Protein AF-A0A4Q4DC31-F1 (afdb_monomer_lite)

Secondary structure (DSSP, 8-state):
-----EEEEEEEEEEES-HHHHHHHHHHHHHH-HHHHHHTT--TT----HHHHHHHHHHHHTTTSHHHHTGGGTEEEEEEEEEEEETTTTEEEEEEEEE----

Structure (mmCIF, N/CA/C/O backbone):
data_AF-A0A4Q4DC31-F1
#
_entry.id   AF-A0A4Q4DC31-F1
#
loop_
_atom_site.group_PDB
_atom_site.id
_atom_site.type_symbol
_atom_site.label_atom_id
_atom_site.label_alt_id
_atom_site.label_comp_id
_atom_site.label_asym_id
_atom_site.label_entity_id
_atom_site.label_seq_id
_atom_site.pdbx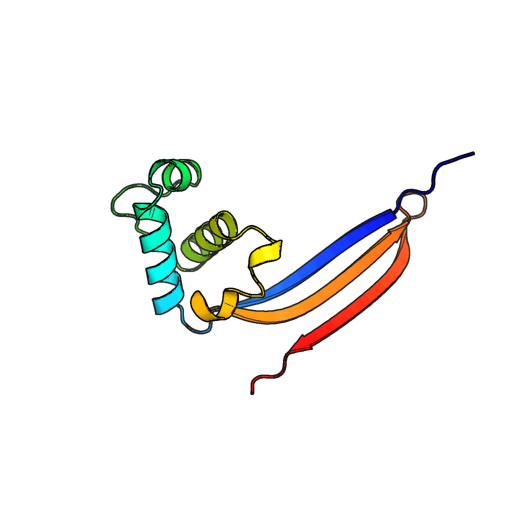_PDB_ins_code
_atom_site.Cartn_x
_atom_site.Cartn_y
_atom_site.Cartn_z
_atom_site.occupancy
_atom_site.B_iso_or_equiv
_atom_site.auth_seq_id
_atom_site.auth_comp_id
_atom_site.auth_asym_id
_atom_site.auth_atom_id
_atom_site.pdbx_PDB_model_num
ATOM 1 N N . MET A 1 1 ? -9.870 24.838 28.639 1.00 54.12 1 MET A N 1
ATOM 2 C CA . MET A 1 1 ? -10.465 23.576 28.152 1.00 54.12 1 MET A CA 1
ATOM 3 C C . MET A 1 1 ? -9.363 22.804 27.457 1.00 54.12 1 MET A C 1
ATOM 5 O O . MET A 1 1 ? -8.788 23.351 26.525 1.00 54.12 1 MET A O 1
ATOM 9 N N . ALA A 1 2 ? -9.006 21.616 27.949 1.00 64.38 2 ALA A N 1
ATOM 10 C CA . ALA A 1 2 ? -8.116 20.725 27.207 1.00 64.38 2 ALA A CA 1
ATOM 11 C C . ALA A 1 2 ? -8.852 20.262 25.940 1.00 64.38 2 ALA A C 1
ATOM 13 O O . ALA A 1 2 ? -10.045 19.957 25.999 1.00 64.38 2 ALA A O 1
ATOM 14 N N . ARG A 1 3 ? -8.180 20.311 24.791 1.00 73.94 3 ARG A N 1
ATOM 15 C CA . ARG A 1 3 ? -8.735 19.855 23.517 1.00 73.94 3 ARG A CA 1
ATOM 16 C C . ARG A 1 3 ? -8.476 18.355 23.436 1.00 73.94 3 ARG A C 1
ATOM 18 O O . ARG A 1 3 ? -7.318 17.973 23.374 1.00 73.94 3 ARG A O 1
ATOM 25 N N . LEU A 1 4 ? -9.539 17.554 23.451 1.00 81.81 4 LEU A N 1
ATOM 26 C CA . LEU A 1 4 ? -9.451 16.110 23.247 1.00 81.81 4 LEU A CA 1
ATOM 27 C C . LEU A 1 4 ? -8.797 15.842 21.882 1.00 81.81 4 LEU A C 1
ATOM 29 O O . LEU A 1 4 ? -9.275 16.360 20.866 1.00 81.81 4 LEU A O 1
ATOM 33 N N . ALA A 1 5 ? -7.713 15.069 21.866 1.00 91.00 5 ALA A N 1
ATOM 34 C CA . ALA A 1 5 ? -7.079 14.577 20.647 1.00 91.00 5 ALA A CA 1
ATOM 35 C C . ALA A 1 5 ? -7.475 13.113 20.411 1.00 91.00 5 ALA A C 1
ATOM 37 O O . ALA A 1 5 ? -7.508 12.310 21.343 1.00 91.00 5 ALA A O 1
ATOM 38 N N . VAL A 1 6 ? -7.807 12.781 19.163 1.00 92.88 6 VAL A N 1
ATOM 39 C CA . VAL A 1 6 ? -8.142 11.419 18.737 1.00 92.88 6 VAL A CA 1
ATOM 40 C C . VAL A 1 6 ? -7.233 11.058 17.574 1.00 92.88 6 VAL A C 1
ATOM 42 O O . VAL A 1 6 ? -7.163 11.800 16.593 1.00 92.88 6 VAL A O 1
ATOM 45 N N . THR A 1 7 ? -6.560 9.919 17.688 1.00 94.19 7 THR A N 1
ATOM 46 C CA . THR A 1 7 ? -5.795 9.307 16.604 1.00 94.19 7 THR A CA 1
ATOM 47 C C . THR A 1 7 ? -6.665 8.247 15.951 1.00 94.19 7 THR A C 1
ATOM 49 O O . THR A 1 7 ? -7.232 7.412 16.650 1.00 94.19 7 THR A O 1
ATOM 52 N N . VAL A 1 8 ? -6.765 8.275 14.624 1.00 93.31 8 VAL A N 1
ATOM 53 C CA . VAL A 1 8 ? -7.441 7.237 13.840 1.00 93.31 8 VAL A CA 1
ATOM 54 C C . VAL A 1 8 ? -6.388 6.510 13.018 1.00 93.31 8 VAL A C 1
ATOM 56 O O . VAL A 1 8 ? -5.627 7.146 12.291 1.00 93.31 8 VAL A O 1
ATOM 59 N N . THR A 1 9 ? -6.347 5.190 13.150 1.00 92.00 9 THR A N 1
ATOM 60 C CA . THR A 1 9 ? -5.435 4.304 12.432 1.00 92.00 9 THR A CA 1
ATOM 61 C C . THR A 1 9 ? -6.250 3.362 11.564 1.00 92.00 9 THR A C 1
ATOM 63 O O . THR A 1 9 ? -7.163 2.700 12.054 1.00 92.00 9 THR A O 1
ATOM 66 N N . GLU A 1 10 ? -5.883 3.266 10.291 1.00 91.12 10 GLU A N 1
ATOM 67 C CA . GLU A 1 10 ? -6.423 2.277 9.361 1.00 91.12 10 GLU A CA 1
ATOM 68 C C . GLU A 1 10 ? -5.346 1.246 9.027 1.00 91.12 10 GLU A C 1
ATOM 70 O O . GLU A 1 10 ? -4.217 1.594 8.682 1.00 91.12 10 GLU A O 1
ATOM 75 N N . THR A 1 11 ? -5.695 -0.032 9.133 1.00 91.19 11 THR A N 1
ATOM 76 C CA . THR A 1 11 ? -4.844 -1.162 8.760 1.00 91.19 11 THR A CA 1
ATOM 77 C C . THR A 1 11 ? -5.508 -1.922 7.626 1.00 91.19 11 THR A C 1
ATOM 79 O O . THR A 1 11 ? -6.668 -2.311 7.732 1.00 91.19 11 THR A O 1
ATOM 82 N N . ARG A 1 12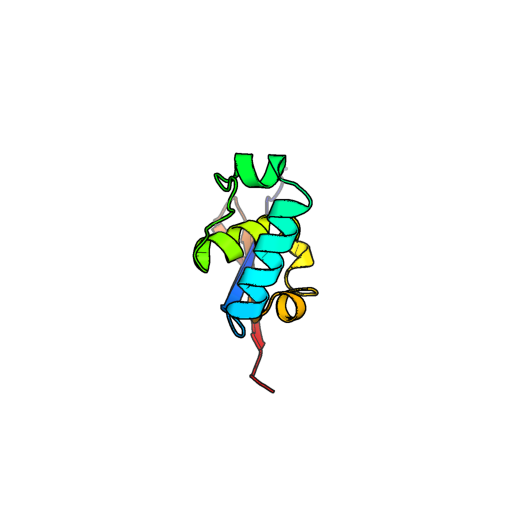 ? -4.766 -2.157 6.542 1.00 87.75 12 ARG A N 1
ATOM 83 C CA . ARG A 1 12 ? -5.222 -2.938 5.387 1.00 87.75 12 ARG A CA 1
ATOM 84 C C . ARG A 1 12 ? -4.363 -4.189 5.260 1.00 87.75 12 ARG A C 1
ATOM 86 O O . ARG A 1 12 ? -3.135 -4.095 5.279 1.00 87.75 12 ARG A O 1
ATOM 93 N N . HIS A 1 13 ? -4.990 -5.350 5.107 1.00 90.88 13 HIS A N 1
ATOM 94 C CA . HIS A 1 13 ? -4.295 -6.582 4.746 1.00 90.88 13 HIS A CA 1
ATOM 95 C C . HIS A 1 13 ? -4.524 -6.877 3.273 1.00 90.88 13 HIS A C 1
ATOM 97 O O . HIS A 1 13 ? -5.664 -6.928 2.806 1.00 90.88 13 HIS A O 1
ATOM 103 N N . LEU A 1 14 ? -3.428 -7.096 2.551 1.00 90.75 14 LEU A N 1
ATOM 104 C CA . LEU A 1 14 ? -3.448 -7.389 1.127 1.00 90.75 14 LEU A CA 1
ATOM 105 C C . LEU A 1 14 ? -2.747 -8.708 0.837 1.00 90.75 14 LEU A C 1
ATOM 107 O O . LEU A 1 14 ? -1.764 -9.067 1.486 1.00 90.75 14 LEU A O 1
ATOM 111 N N . VAL A 1 15 ? -3.244 -9.396 -0.183 1.00 92.38 15 VAL A N 1
ATOM 112 C CA . VAL A 1 15 ? -2.615 -10.574 -0.773 1.00 92.38 15 VAL A CA 1
ATOM 113 C C . VAL A 1 15 ? -2.226 -10.242 -2.206 1.00 92.38 15 VAL A C 1
ATOM 115 O O . VAL A 1 15 ? -2.989 -9.609 -2.932 1.00 92.38 15 VAL A O 1
ATOM 118 N N . ILE A 1 16 ? -1.032 -10.670 -2.609 1.00 93.44 16 ILE A N 1
ATOM 119 C CA . ILE A 1 16 ? -0.618 -10.649 -4.012 1.00 93.44 16 ILE A CA 1
ATOM 120 C C . ILE A 1 16 ? -1.250 -11.873 -4.674 1.00 93.44 16 ILE A C 1
ATOM 122 O O . ILE A 1 16 ? -0.835 -13.001 -4.410 1.00 93.44 16 ILE A O 1
ATOM 126 N N . GLU A 1 17 ? -2.272 -11.652 -5.491 1.00 93.69 17 GLU A N 1
ATOM 127 C CA . GLU A 1 17 ? -2.980 -12.720 -6.206 1.00 93.69 17 GLU A CA 1
ATOM 128 C C . GLU A 1 17 ? -2.352 -13.016 -7.562 1.00 93.69 17 GLU A C 1
ATOM 130 O O . GLU A 1 17 ? -2.255 -14.175 -7.961 1.00 93.69 17 GLU A O 1
ATOM 135 N N . ASP A 1 18 ? -1.873 -11.972 -8.241 1.00 95.12 18 ASP A N 1
ATOM 136 C CA . ASP A 1 18 ? -1.153 -12.081 -9.505 1.00 95.12 18 ASP A CA 1
ATOM 137 C C . ASP A 1 18 ? 0.198 -11.352 -9.406 1.00 95.12 18 ASP A C 1
ATOM 139 O O . ASP A 1 18 ? 0.302 -10.153 -9.695 1.00 95.12 18 ASP A O 1
ATOM 143 N N . PRO A 1 19 ? 1.266 -12.072 -9.008 1.00 94.06 19 PRO A N 1
ATOM 144 C CA . PRO A 1 19 ? 2.616 -11.520 -8.954 1.00 94.06 19 PRO A CA 1
ATOM 145 C C . PRO A 1 19 ? 3.108 -11.003 -10.310 1.00 94.06 19 PRO A C 1
ATOM 147 O O . PRO A 1 19 ? 3.865 -10.035 -10.360 1.00 94.06 19 PRO A O 1
ATOM 150 N N . GLY A 1 20 ? 2.684 -11.620 -11.418 1.00 95.88 20 GLY A N 1
ATOM 151 C CA . GLY A 1 20 ? 3.086 -11.219 -12.764 1.00 95.88 20 GLY A CA 1
ATOM 152 C C . GLY A 1 20 ? 2.506 -9.860 -13.143 1.00 95.88 20 GLY A C 1
ATOM 153 O O . GLY A 1 20 ? 3.236 -8.990 -13.628 1.00 95.88 20 GLY A O 1
ATOM 154 N N . LEU A 1 21 ? 1.217 -9.652 -12.863 1.00 95.44 21 LEU A N 1
ATOM 155 C CA . LEU A 1 21 ? 0.557 -8.362 -13.042 1.00 95.44 21 LEU A CA 1
ATOM 156 C C . LEU A 1 21 ? 1.167 -7.295 -12.129 1.00 95.44 21 LEU A C 1
ATOM 158 O O . LEU A 1 21 ? 1.473 -6.203 -12.610 1.00 95.44 21 LEU A O 1
ATOM 162 N N . LEU A 1 22 ? 1.428 -7.623 -10.860 1.00 95.88 22 LEU A N 1
ATOM 163 C CA . LEU A 1 22 ? 2.110 -6.717 -9.935 1.00 95.88 22 LEU A CA 1
ATOM 164 C C . LEU A 1 22 ? 3.468 -6.272 -10.495 1.00 95.88 22 LEU A C 1
ATOM 166 O O . LEU A 1 22 ? 3.774 -5.078 -10.496 1.00 95.88 22 LEU A O 1
ATOM 170 N N . MET A 1 23 ? 4.266 -7.210 -11.024 1.00 95.62 23 MET A N 1
ATOM 171 C CA . MET A 1 23 ? 5.608 -6.896 -11.533 1.00 95.62 23 MET A CA 1
ATOM 172 C C . MET A 1 23 ? 5.499 -6.028 -12.780 1.00 95.62 23 MET A C 1
ATOM 174 O O . MET A 1 23 ? 6.241 -5.060 -12.940 1.00 95.62 23 MET A O 1
ATOM 178 N N . HIS A 1 24 ? 4.548 -6.352 -13.655 1.00 94.75 24 HIS A N 1
ATOM 179 C CA . HIS A 1 24 ? 4.288 -5.579 -14.857 1.00 94.75 24 HIS A CA 1
ATOM 180 C C . HIS A 1 24 ? 3.900 -4.133 -14.526 1.00 94.75 24 HIS A C 1
ATOM 182 O O . HIS A 1 24 ? 4.432 -3.206 -15.137 1.00 94.75 24 HIS A O 1
ATOM 188 N N . ARG A 1 25 ? 3.023 -3.923 -13.535 1.00 93.56 25 ARG A N 1
ATOM 189 C CA . ARG A 1 25 ? 2.615 -2.581 -13.098 1.00 93.56 25 ARG A CA 1
ATOM 190 C C . ARG A 1 25 ? 3.754 -1.803 -12.467 1.00 93.56 25 ARG A C 1
ATOM 192 O O . ARG A 1 25 ? 3.978 -0.664 -12.862 1.00 93.56 25 ARG A O 1
ATOM 199 N N . ALA A 1 26 ? 4.508 -2.415 -11.562 1.00 94.38 26 ALA A N 1
ATOM 200 C CA . ALA A 1 26 ? 5.658 -1.764 -10.949 1.00 94.38 26 ALA A CA 1
ATOM 201 C C . ALA A 1 26 ? 6.705 -1.354 -11.997 1.00 94.38 26 ALA A C 1
ATOM 203 O O . ALA A 1 26 ? 7.228 -0.243 -11.963 1.00 94.38 26 ALA A O 1
ATOM 204 N N . TRP A 1 27 ? 6.948 -2.201 -12.999 1.00 94.75 27 TRP A N 1
ATOM 205 C CA . TRP A 1 27 ? 7.829 -1.862 -14.113 1.00 94.75 27 TRP A CA 1
ATOM 206 C C . TRP A 1 27 ? 7.296 -0.706 -14.971 1.00 94.75 27 TRP A C 1
ATOM 208 O O . TRP A 1 27 ? 8.069 0.155 -15.391 1.00 94.75 27 TRP A O 1
ATOM 218 N N . GLN A 1 28 ? 5.984 -0.659 -15.231 1.00 93.81 28 GLN A N 1
ATOM 219 C CA . GLN A 1 28 ? 5.362 0.465 -15.939 1.00 93.81 28 GLN A CA 1
ATOM 220 C C . GLN A 1 28 ? 5.518 1.774 -15.160 1.00 93.81 28 GLN A C 1
ATOM 222 O O . GLN A 1 28 ? 5.948 2.763 -15.745 1.00 93.81 28 GLN A O 1
ATOM 227 N N . ILE A 1 29 ? 5.243 1.758 -13.853 1.00 92.62 29 ILE A N 1
ATOM 228 C CA . ILE A 1 29 ? 5.415 2.910 -12.956 1.00 92.62 29 ILE A CA 1
ATOM 229 C C . ILE A 1 29 ? 6.866 3.395 -12.996 1.00 92.62 29 ILE A C 1
ATOM 231 O O . ILE A 1 29 ? 7.108 4.563 -13.290 1.00 92.62 29 ILE A O 1
ATOM 235 N N . ALA A 1 30 ? 7.833 2.487 -12.817 1.00 93.94 30 ALA A N 1
ATOM 236 C CA . ALA A 1 30 ? 9.254 2.833 -12.809 1.00 93.94 30 ALA A CA 1
ATOM 237 C C . ALA A 1 30 ? 9.732 3.494 -14.111 1.00 93.94 30 ALA A C 1
ATOM 239 O O . ALA A 1 30 ? 10.645 4.313 -14.105 1.00 93.94 30 ALA A O 1
ATOM 240 N N . ARG A 1 31 ? 9.122 3.133 -15.244 1.00 93.69 31 ARG A N 1
ATOM 241 C CA . ARG A 1 31 ? 9.434 3.720 -16.552 1.00 93.69 31 ARG A CA 1
ATOM 242 C C . ARG A 1 31 ? 8.715 5.030 -16.825 1.00 93.69 31 ARG A C 1
ATOM 244 O O . ARG A 1 31 ? 9.221 5.832 -17.606 1.00 93.69 31 ARG A O 1
ATOM 251 N N . CYS A 1 32 ? 7.520 5.200 -16.274 1.00 93.56 32 CYS A N 1
ATOM 252 C CA . CYS A 1 32 ? 6.760 6.435 -16.398 1.00 93.56 32 CYS A CA 1
ATOM 253 C C . CYS A 1 32 ? 7.375 7.549 -15.548 1.00 93.56 32 CYS A C 1
ATOM 255 O O . CYS A 1 32 ? 7.397 8.688 -16.008 1.00 93.56 32 CYS A O 1
ATOM 257 N N . ASP A 1 33 ? 7.922 7.208 -14.379 1.00 91.81 33 ASP A N 1
ATOM 258 C CA . ASP A 1 33 ? 8.659 8.131 -13.515 1.00 91.81 33 ASP A CA 1
ATOM 259 C C . ASP A 1 33 ? 9.983 7.513 -13.011 1.00 91.81 33 ASP A C 1
ATOM 261 O O . ASP A 1 33 ? 10.064 6.965 -11.905 1.00 91.81 33 ASP A O 1
ATOM 265 N N . PRO A 1 34 ? 11.047 7.570 -13.835 1.00 91.81 34 PRO A N 1
ATOM 266 C CA . PRO A 1 34 ? 12.367 7.060 -13.474 1.00 91.81 34 PRO A CA 1
ATOM 267 C C . PRO A 1 34 ? 13.004 7.752 -12.269 1.00 91.81 34 PRO A C 1
ATOM 269 O O . PRO A 1 34 ? 13.801 7.123 -11.574 1.00 91.81 34 PRO A O 1
ATOM 272 N N . GLU A 1 35 ? 12.701 9.033 -12.044 1.00 91.56 35 GLU A N 1
ATOM 273 C CA . GLU A 1 35 ? 13.286 9.813 -10.951 1.00 91.56 35 GLU A CA 1
ATOM 274 C C . GLU A 1 35 ? 12.690 9.365 -9.617 1.00 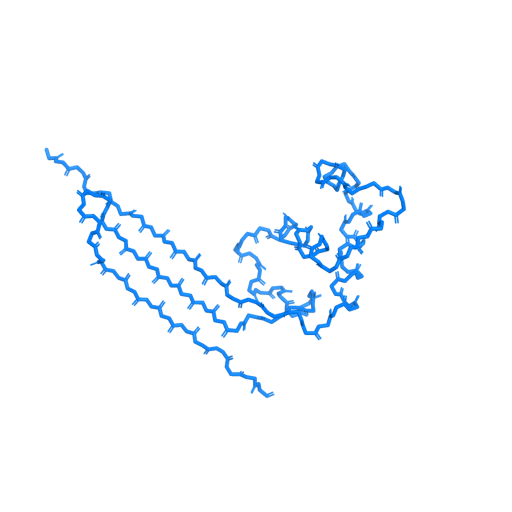91.56 35 GLU A C 1
ATOM 276 O O . GLU A 1 35 ? 13.443 8.968 -8.727 1.00 91.56 35 GLU A O 1
ATOM 281 N N . ALA A 1 36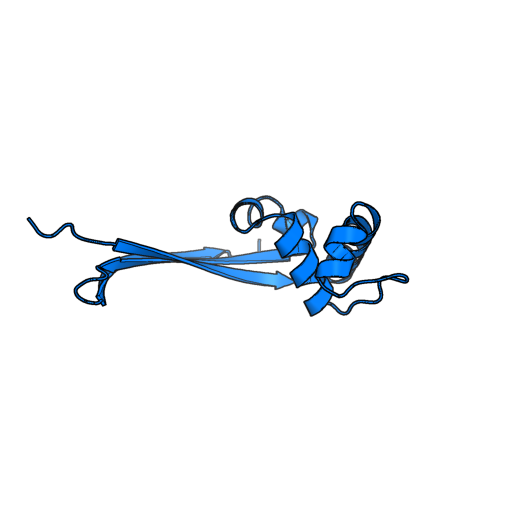 ? 11.359 9.289 -9.515 1.00 88.69 36 ALA A N 1
ATOM 282 C CA . ALA A 1 36 ? 10.689 8.766 -8.324 1.00 88.69 36 ALA A CA 1
ATOM 283 C C . ALA A 1 36 ? 11.068 7.300 -8.043 1.00 88.69 36 ALA A C 1
ATOM 285 O O . ALA A 1 36 ? 11.283 6.899 -6.896 1.00 88.69 36 ALA A O 1
ATOM 286 N N . ALA A 1 37 ? 11.215 6.482 -9.090 1.00 91.12 37 ALA A N 1
ATOM 287 C CA . ALA A 1 37 ? 11.696 5.112 -8.944 1.00 91.12 37 ALA A CA 1
ATOM 288 C C . ALA A 1 37 ? 13.133 5.060 -8.397 1.00 91.12 37 ALA A C 1
ATOM 290 O O . ALA A 1 37 ? 13.424 4.258 -7.504 1.00 91.12 37 ALA A O 1
ATOM 291 N N . ALA A 1 38 ? 14.020 5.934 -8.879 1.00 91.12 38 ALA A N 1
ATOM 292 C CA . ALA A 1 38 ? 15.401 6.019 -8.417 1.00 91.12 38 ALA A CA 1
ATOM 293 C C . ALA A 1 38 ? 15.509 6.499 -6.961 1.00 91.12 38 ALA A C 1
ATOM 295 O O . ALA A 1 38 ? 16.346 5.974 -6.224 1.00 91.12 38 ALA A O 1
ATOM 296 N N . GLU A 1 39 ? 14.648 7.419 -6.513 1.00 90.06 39 GLU A N 1
ATOM 297 C CA . GLU A 1 39 ? 14.560 7.845 -5.105 1.00 90.06 39 GLU A CA 1
ATOM 298 C C . GLU A 1 39 ? 14.220 6.681 -4.163 1.00 90.06 39 GLU A C 1
ATOM 300 O O . GLU A 1 39 ? 14.709 6.616 -3.033 1.00 90.06 39 GLU A O 1
ATOM 305 N N . LEU A 1 40 ? 13.446 5.710 -4.652 1.00 86.94 40 LEU A N 1
ATOM 306 C CA . LEU A 1 40 ? 13.126 4.467 -3.948 1.00 86.94 40 LEU A CA 1
ATOM 307 C C . LEU A 1 40 ? 14.189 3.365 -4.133 1.00 86.94 40 LEU A C 1
ATOM 309 O O . LEU A 1 40 ? 14.048 2.267 -3.589 1.00 86.94 40 LEU A O 1
ATOM 313 N N . GLY A 1 41 ? 15.271 3.649 -4.865 1.00 87.94 41 GLY A N 1
ATOM 314 C CA . GLY A 1 41 ? 16.389 2.736 -5.107 1.00 87.94 41 GLY A CA 1
ATOM 315 C C . GLY A 1 41 ? 16.227 1.826 -6.330 1.00 87.94 41 GLY A C 1
ATOM 316 O O . GLY A 1 41 ? 16.969 0.851 -6.460 1.00 87.94 41 GLY A O 1
ATOM 317 N N . TYR A 1 42 ? 15.284 2.122 -7.227 1.00 86.56 42 TYR A N 1
ATOM 318 C CA . TYR A 1 42 ? 15.014 1.348 -8.440 1.00 86.56 42 TYR A CA 1
ATOM 319 C C . TYR A 1 42 ? 15.542 2.076 -9.683 1.00 86.56 42 TYR A C 1
ATOM 321 O O . TYR A 1 42 ? 14.922 3.004 -10.191 1.0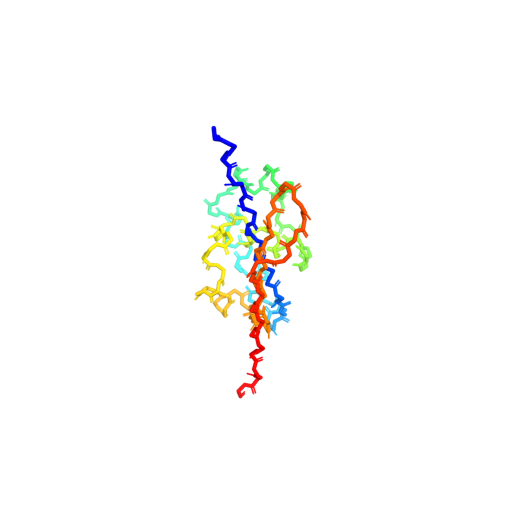0 86.56 42 TYR A O 1
ATOM 329 N N . GLY A 1 43 ? 16.696 1.642 -10.194 1.00 83.31 43 GLY A N 1
ATOM 330 C CA . GLY A 1 43 ? 17.281 2.149 -11.443 1.00 83.31 43 GLY A CA 1
ATOM 331 C C . GLY A 1 43 ? 17.209 1.133 -12.579 1.00 83.31 43 GLY A C 1
ATOM 332 O O . GLY A 1 43 ? 16.956 -0.048 -12.334 1.00 83.31 43 GLY A O 1
ATOM 333 N N . GLU A 1 44 ? 17.468 1.567 -13.817 1.00 84.44 44 GLU A N 1
ATOM 334 C CA . GLU A 1 44 ? 17.580 0.665 -14.972 1.00 84.44 44 GLU A CA 1
ATOM 335 C C . GLU A 1 44 ? 18.583 -0.474 -14.685 1.00 84.44 44 GLU A C 1
ATOM 337 O O . GLU A 1 44 ? 19.676 -0.212 -14.175 1.00 84.44 44 GLU A O 1
ATOM 342 N N . PRO A 1 45 ? 18.251 -1.745 -14.986 1.00 86.19 45 PRO A N 1
ATOM 343 C CA . PRO A 1 45 ? 17.126 -2.218 -15.806 1.00 86.19 45 PRO A CA 1
ATOM 344 C C . PRO A 1 45 ? 15.800 -2.472 -15.046 1.00 86.19 45 PRO A C 1
ATOM 346 O O . PRO A 1 45 ? 14.965 -3.241 -15.515 1.00 86.19 45 PRO A O 1
ATOM 349 N N . TYR A 1 46 ? 15.594 -1.834 -13.891 1.00 87.00 46 TYR A N 1
ATOM 350 C CA . TYR A 1 46 ? 14.418 -1.947 -13.013 1.00 87.00 46 TYR A CA 1
ATOM 351 C C . TYR A 1 46 ? 14.157 -3.378 -12.534 1.00 87.00 46 TYR A C 1
ATOM 353 O O . TYR A 1 46 ? 13.027 -3.866 -12.534 1.00 87.00 46 TYR A O 1
ATOM 361 N N . ILE A 1 47 ? 15.225 -4.070 -12.130 1.00 87.62 47 ILE A N 1
ATOM 362 C CA . ILE A 1 47 ? 15.116 -5.399 -11.525 1.00 87.62 47 ILE A CA 1
ATOM 363 C C . ILE A 1 47 ? 14.581 -5.246 -10.104 1.00 87.62 47 ILE A C 1
ATOM 365 O O . ILE A 1 47 ? 15.181 -4.566 -9.272 1.00 87.62 47 ILE A O 1
ATOM 369 N N . MET A 1 48 ? 13.470 -5.921 -9.828 1.00 91.25 48 MET A N 1
ATOM 370 C CA . MET A 1 48 ? 12.791 -5.901 -8.540 1.00 91.25 48 MET A CA 1
ATOM 371 C C . MET A 1 48 ? 12.195 -7.274 -8.223 1.00 91.25 48 MET A C 1
ATOM 373 O O . MET A 1 48 ? 11.825 -8.023 -9.127 1.00 91.25 48 MET A O 1
ATOM 377 N N . ASN A 1 49 ? 12.122 -7.608 -6.936 1.00 92.62 49 ASN A N 1
ATOM 378 C CA . ASN A 1 49 ? 11.320 -8.725 -6.438 1.00 92.62 49 ASN A CA 1
ATOM 379 C C . ASN A 1 49 ? 9.899 -8.271 -6.073 1.00 92.62 49 ASN A C 1
ATOM 381 O O . ASN A 1 49 ? 9.586 -7.080 -6.126 1.00 92.62 49 ASN A O 1
ATOM 385 N N . GLU A 1 50 ? 9.051 -9.208 -5.642 1.00 92.56 50 GLU A N 1
ATOM 386 C CA . GLU A 1 50 ? 7.634 -8.906 -5.422 1.00 92.56 50 GLU A CA 1
ATOM 387 C C . GLU A 1 50 ? 7.391 -7.854 -4.347 1.00 92.56 50 GLU A C 1
ATOM 389 O O . GLU A 1 50 ? 6.555 -6.968 -4.506 1.00 92.56 50 GLU A O 1
ATOM 394 N N . ARG A 1 51 ? 8.184 -7.905 -3.274 1.00 91.94 51 ARG A N 1
ATOM 395 C CA . ARG A 1 51 ? 8.117 -6.925 -2.190 1.00 91.94 51 ARG A CA 1
ATOM 396 C C . ARG A 1 51 ? 8.464 -5.524 -2.686 1.00 91.94 51 ARG A C 1
ATOM 398 O O . ARG A 1 51 ? 7.808 -4.563 -2.311 1.00 91.94 51 ARG A O 1
ATOM 405 N N . GLN A 1 52 ? 9.506 -5.406 -3.502 1.00 92.44 52 GLN A N 1
ATOM 406 C CA . GLN A 1 52 ? 9.957 -4.127 -4.051 1.00 92.44 52 GLN A CA 1
ATOM 407 C C . GLN A 1 52 ? 8.936 -3.536 -5.026 1.00 92.44 52 GLN A C 1
ATOM 409 O O . GLN A 1 52 ? 8.605 -2.355 -4.935 1.00 92.44 52 GLN A O 1
ATOM 414 N N . ALA A 1 53 ? 8.388 -4.370 -5.906 1.00 93.56 53 ALA A N 1
ATOM 415 C CA . ALA A 1 53 ? 7.314 -3.983 -6.809 1.00 93.56 53 ALA A CA 1
ATOM 416 C C . ALA A 1 53 ? 6.063 -3.519 -6.050 1.00 93.56 53 ALA A C 1
ATOM 418 O O . ALA A 1 53 ? 5.490 -2.486 -6.386 1.00 93.56 53 ALA A O 1
ATOM 419 N N . PHE A 1 54 ? 5.687 -4.228 -4.982 1.00 92.50 54 PHE A N 1
ATOM 420 C CA . PHE A 1 54 ? 4.597 -3.816 -4.102 1.00 92.50 54 PHE A CA 1
ATOM 421 C C . PHE A 1 54 ? 4.855 -2.449 -3.459 1.00 92.50 54 PHE A C 1
ATOM 423 O O . PHE A 1 54 ? 3.980 -1.590 -3.495 1.00 92.50 54 PHE A O 1
ATOM 430 N N . THR A 1 55 ? 6.062 -2.202 -2.935 1.00 91.50 55 THR A N 1
ATOM 431 C CA . THR A 1 55 ? 6.436 -0.888 -2.384 1.00 91.50 55 THR A CA 1
ATOM 432 C C . THR A 1 55 ? 6.301 0.227 -3.419 1.00 91.50 55 THR A C 1
ATOM 434 O O . THR A 1 55 ? 5.812 1.305 -3.092 1.00 91.50 55 THR A O 1
ATOM 437 N N . LEU A 1 56 ? 6.725 -0.017 -4.660 1.00 91.62 56 LEU A N 1
ATOM 438 C CA . LEU A 1 56 ? 6.637 0.980 -5.724 1.00 91.62 56 LEU A CA 1
ATOM 439 C C . LEU A 1 56 ? 5.181 1.264 -6.122 1.00 91.62 56 LEU A C 1
ATOM 441 O O . LEU A 1 56 ? 4.797 2.419 -6.273 1.00 91.62 56 LEU A O 1
ATOM 445 N N . VAL A 1 57 ? 4.358 0.220 -6.231 1.00 91.50 57 VAL A N 1
ATOM 446 C CA . VAL A 1 57 ? 2.920 0.353 -6.499 1.00 91.50 57 VAL A CA 1
ATOM 447 C C . VAL A 1 57 ? 2.215 1.116 -5.376 1.00 91.50 57 VAL A C 1
ATOM 449 O O . VAL A 1 57 ? 1.419 2.009 -5.652 1.00 91.50 57 VAL A O 1
ATOM 452 N N . LEU A 1 58 ? 2.541 0.826 -4.114 1.00 89.75 58 LEU A N 1
ATOM 453 C CA . LEU A 1 58 ? 2.021 1.572 -2.966 1.00 89.75 58 LEU A CA 1
ATOM 454 C C . LEU A 1 58 ? 2.389 3.060 -3.025 1.00 89.75 58 LEU A C 1
ATOM 456 O O . LEU A 1 58 ? 1.550 3.907 -2.721 1.00 89.75 58 LEU A O 1
ATOM 460 N N . ALA A 1 59 ? 3.627 3.374 -3.415 1.00 88.81 59 ALA A N 1
ATOM 461 C CA . ALA A 1 59 ? 4.090 4.750 -3.543 1.00 88.81 59 ALA A CA 1
ATOM 462 C C . ALA A 1 59 ? 3.353 5.516 -4.659 1.00 88.81 59 ALA A C 1
ATOM 464 O O . ALA A 1 59 ? 3.028 6.682 -4.460 1.00 88.81 59 ALA A O 1
ATOM 465 N N . ASP A 1 60 ? 3.038 4.863 -5.786 1.00 88.75 60 ASP A N 1
ATOM 466 C CA . ASP A 1 60 ? 2.271 5.459 -6.898 1.00 88.75 60 ASP A CA 1
ATOM 467 C C . ASP A 1 60 ? 0.810 5.753 -6.531 1.00 88.75 60 ASP A C 1
ATOM 469 O O . ASP A 1 60 ? 0.261 6.793 -6.889 1.00 88.75 60 ASP A O 1
ATOM 473 N N . CYS A 1 61 ? 0.153 4.833 -5.823 1.00 83.00 61 CYS A N 1
ATOM 474 C CA . CYS A 1 61 ? -1.288 4.931 -5.578 1.00 83.00 61 CYS A CA 1
ATOM 475 C C . CYS A 1 61 ? -1.658 5.930 -4.487 1.00 83.00 61 CYS A C 1
ATOM 477 O O . CYS A 1 61 ? -2.778 6.446 -4.484 1.00 83.00 61 CYS A O 1
ATOM 479 N N . GLY A 1 62 ? -0.755 6.139 -3.527 1.00 76.06 62 GLY A N 1
ATOM 480 C CA . GLY A 1 62 ? -1.124 6.659 -2.216 1.00 76.06 62 GLY A CA 1
ATOM 481 C C . GLY A 1 62 ? -1.980 5.656 -1.425 1.00 76.06 62 GLY A C 1
ATOM 482 O O . GLY A 1 62 ? -2.600 4.749 -1.982 1.00 76.06 62 GLY A O 1
ATOM 483 N N . GLY A 1 63 ? -2.009 5.803 -0.098 1.00 69.06 63 GLY A N 1
ATOM 484 C CA . GLY A 1 63 ? -2.722 4.871 0.788 1.00 69.06 63 GLY A CA 1
ATOM 485 C C . GLY A 1 63 ? -4.228 4.763 0.512 1.00 69.06 63 GLY A C 1
ATOM 486 O O . GLY A 1 63 ? -4.791 3.686 0.689 1.00 69.06 63 GLY A O 1
ATOM 487 N N . ASP A 1 64 ? -4.847 5.845 0.033 1.00 68.38 64 ASP A N 1
ATOM 488 C CA . ASP A 1 64 ? -6.299 5.942 -0.177 1.00 68.38 64 ASP A CA 1
ATOM 489 C C . ASP A 1 64 ? -6.754 5.335 -1.515 1.00 68.38 64 ASP A C 1
ATOM 491 O O . ASP A 1 64 ? -7.872 4.843 -1.628 1.00 68.38 64 ASP A O 1
ATOM 495 N N . GLY A 1 65 ? -5.887 5.331 -2.535 1.00 74.19 65 GLY A N 1
ATOM 496 C CA . GLY A 1 65 ? -6.201 4.798 -3.868 1.00 74.19 65 GLY A CA 1
ATOM 497 C C . GLY A 1 65 ? -6.002 3.287 -4.003 1.00 74.19 65 GLY A C 1
ATOM 498 O O . GLY A 1 65 ? -6.249 2.726 -5.073 1.00 74.19 65 GLY A O 1
ATOM 499 N N . LEU A 1 66 ? -5.517 2.631 -2.944 1.00 77.56 66 LEU A N 1
ATOM 500 C CA . LEU A 1 66 ? -5.134 1.225 -2.981 1.00 77.56 66 LEU A CA 1
ATOM 501 C C . LEU A 1 66 ? -6.346 0.303 -3.137 1.00 77.56 66 LEU A C 1
ATOM 503 O O . LEU A 1 66 ? -6.280 -0.632 -3.924 1.00 77.56 66 LEU A O 1
ATOM 507 N N . ASP A 1 67 ? -7.451 0.578 -2.443 1.00 77.62 67 ASP A N 1
ATOM 508 C CA . ASP A 1 67 ? -8.617 -0.316 -2.420 1.00 77.62 67 ASP A CA 1
ATOM 509 C C . ASP A 1 67 ? -9.311 -0.370 -3.791 1.00 77.62 67 ASP A C 1
ATOM 511 O O . ASP A 1 67 ? -9.661 -1.441 -4.281 1.00 77.62 67 ASP A O 1
ATOM 515 N N . GLU A 1 68 ? -9.432 0.777 -4.463 1.00 81.88 68 GLU A N 1
ATOM 516 C CA . GLU A 1 68 ? -10.077 0.878 -5.779 1.00 81.88 68 GLU A CA 1
ATOM 517 C C . GLU A 1 68 ? -9.231 0.278 -6.910 1.00 81.88 68 GLU A C 1
ATOM 519 O O . GLU A 1 68 ? -9.758 -0.147 -7.942 1.00 81.88 68 GLU A O 1
ATOM 524 N N . ARG A 1 69 ? -7.903 0.271 -6.745 1.00 87.12 69 ARG A N 1
ATOM 525 C CA . ARG A 1 69 ? -6.961 -0.136 -7.796 1.00 87.12 69 ARG A CA 1
ATOM 526 C C . ARG A 1 69 ? -6.259 -1.465 -7.512 1.00 87.12 69 ARG A C 1
ATOM 528 O O . ARG A 1 69 ? -5.588 -1.961 -8.417 1.00 87.12 69 ARG A O 1
ATOM 535 N N . ALA A 1 70 ? -6.435 -2.057 -6.327 1.00 88.38 70 ALA A N 1
ATOM 536 C CA . ALA A 1 70 ? -5.754 -3.277 -5.890 1.00 88.38 70 ALA A CA 1
ATOM 537 C C . ALA A 1 70 ? -5.830 -4.388 -6.945 1.00 88.38 70 ALA A C 1
ATOM 539 O O . ALA A 1 70 ? -4.796 -4.880 -7.400 1.00 88.38 70 ALA A O 1
ATOM 540 N N . GLU A 1 71 ? -7.034 -4.711 -7.421 1.00 88.44 71 GLU A N 1
ATOM 541 C CA . GLU A 1 71 ? -7.236 -5.782 -8.407 1.00 88.44 71 GLU A CA 1
ATOM 542 C C . GLU A 1 71 ? -6.479 -5.512 -9.718 1.00 88.44 71 GLU A C 1
ATOM 544 O O . GLU A 1 71 ? -5.863 -6.405 -10.299 1.00 88.44 71 GLU A O 1
ATOM 549 N N . GLN A 1 72 ? -6.428 -4.250 -10.157 1.00 90.06 72 GLN A N 1
ATOM 550 C CA . GLN A 1 72 ? -5.722 -3.832 -11.379 1.00 90.06 72 GLN A CA 1
ATOM 551 C C . GLN A 1 72 ? -4.191 -3.940 -11.257 1.00 90.06 72 GLN A C 1
ATOM 553 O O . GLN A 1 72 ? -3.469 -3.820 -12.259 1.00 90.06 72 GLN A O 1
ATOM 558 N N . MET A 1 73 ? -3.707 -4.148 -10.032 1.00 91.50 73 MET A N 1
ATOM 559 C CA . MET A 1 73 ? -2.306 -4.311 -9.648 1.00 91.50 73 MET A CA 1
ATOM 560 C C . MET A 1 73 ? -1.963 -5.754 -9.277 1.00 91.50 73 MET A C 1
ATOM 562 O O . MET A 1 73 ? -0.837 -6.011 -8.863 1.00 91.50 73 MET A O 1
ATOM 566 N N . GLY A 1 74 ? -2.902 -6.693 -9.430 1.00 92.00 74 GLY A N 1
ATOM 567 C CA . GLY A 1 74 ? -2.709 -8.083 -9.014 1.00 92.00 74 GLY A CA 1
ATOM 568 C C . GLY A 1 74 ? -2.739 -8.261 -7.496 1.00 92.00 74 GLY A C 1
ATOM 569 O O . GLY A 1 74 ? -2.183 -9.228 -6.976 1.00 92.00 74 GLY A O 1
ATOM 570 N N . LEU A 1 75 ? -3.351 -7.316 -6.783 1.00 92.56 75 LEU A N 1
ATOM 571 C CA . LEU A 1 75 ? -3.544 -7.339 -5.341 1.00 92.56 75 LEU A CA 1
ATOM 572 C C . LEU A 1 75 ? -5.020 -7.582 -5.026 1.00 92.56 75 LEU A C 1
ATOM 574 O O . LEU A 1 75 ? -5.902 -7.135 -5.753 1.00 92.56 75 LEU A O 1
ATOM 578 N N . ARG A 1 76 ? -5.289 -8.195 -3.880 1.00 91.00 76 ARG A N 1
ATOM 579 C CA . ARG A 1 76 ? -6.624 -8.222 -3.286 1.00 91.00 76 ARG A CA 1
ATOM 580 C C . ARG A 1 76 ? -6.566 -7.773 -1.844 1.00 91.00 76 ARG A C 1
ATOM 582 O O . ARG A 1 76 ? -5.722 -8.236 -1.076 1.00 91.00 76 ARG A O 1
ATOM 589 N N . VAL A 1 77 ? -7.493 -6.900 -1.475 1.00 89.88 77 VAL A N 1
ATOM 590 C CA . VAL A 1 77 ? -7.722 -6.517 -0.083 1.00 89.88 77 VAL A CA 1
ATOM 591 C C . VAL A 1 77 ? -8.509 -7.635 0.592 1.00 89.88 77 VAL A C 1
ATOM 593 O O . VAL A 1 77 ? -9.583 -8.013 0.131 1.00 89.88 77 VAL A O 1
ATOM 596 N N . VAL A 1 78 ? -7.956 -8.200 1.663 1.00 92.25 78 VAL A N 1
ATOM 597 C CA . VAL A 1 78 ? -8.573 -9.321 2.394 1.00 92.25 78 VAL A CA 1
ATOM 598 C C . VAL A 1 78 ? -9.186 -8.882 3.713 1.00 92.25 78 VAL A C 1
ATOM 600 O O . VAL A 1 78 ? -10.141 -9.502 4.179 1.00 92.25 78 VAL A O 1
ATOM 603 N N . SER A 1 79 ? -8.686 -7.789 4.291 1.00 91.12 79 SER A N 1
ATOM 604 C CA . SER A 1 79 ? -9.343 -7.124 5.407 1.00 91.12 79 SER A CA 1
ATOM 605 C C . SER A 1 79 ? -8.964 -5.653 5.523 1.00 91.12 79 SER A C 1
ATOM 607 O O . SER A 1 79 ? -7.888 -5.228 5.093 1.00 91.12 79 SER A O 1
ATOM 609 N N . THR A 1 80 ? -9.853 -4.893 6.154 1.00 91.19 80 THR A N 1
ATOM 610 C CA . THR A 1 80 ? -9.605 -3.525 6.6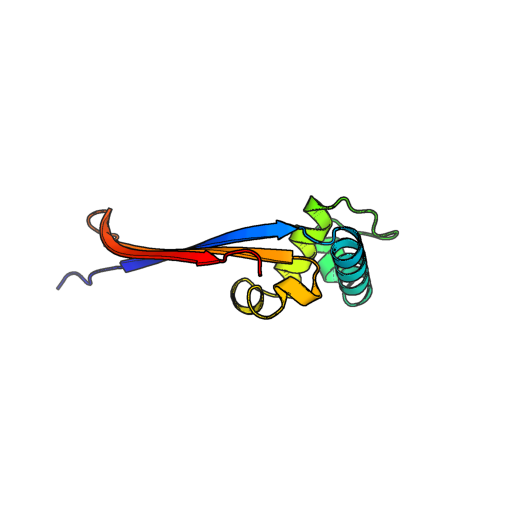12 1.00 91.19 80 THR A CA 1
ATOM 611 C C . THR A 1 80 ? -10.032 -3.397 8.066 1.00 91.19 80 THR A C 1
ATOM 613 O O . THR A 1 80 ? -11.133 -3.824 8.414 1.00 91.19 80 THR A O 1
ATOM 616 N N . ALA A 1 81 ? -9.194 -2.783 8.893 1.00 92.69 81 ALA A N 1
ATOM 617 C CA . ALA A 1 81 ? -9.493 -2.482 10.284 1.00 92.69 81 ALA A CA 1
ATOM 618 C C . ALA A 1 81 ? -9.267 -0.996 10.568 1.00 92.69 81 ALA A C 1
ATOM 620 O O . ALA A 1 81 ? -8.228 -0.446 10.203 1.00 92.69 81 ALA A O 1
ATOM 621 N N . THR A 1 82 ? -10.214 -0.360 11.248 1.00 94.06 82 THR A N 1
ATOM 622 C CA . THR A 1 82 ? -10.137 1.041 11.664 1.00 94.06 82 THR A CA 1
ATOM 623 C C . THR A 1 82 ? -10.228 1.115 13.177 1.00 94.06 82 THR A C 1
ATOM 625 O O . THR A 1 82 ? -11.185 0.630 13.773 1.00 94.06 82 THR A O 1
ATOM 628 N N . VAL A 1 83 ? -9.250 1.766 13.801 1.00 95.56 83 VAL A N 1
ATOM 629 C CA . VAL A 1 83 ? -9.180 1.954 15.252 1.00 95.56 83 VAL A CA 1
ATOM 630 C C . VAL A 1 83 ? -9.039 3.438 15.551 1.00 95.56 83 VAL A C 1
ATOM 632 O O . VAL A 1 83 ? -8.157 4.097 15.004 1.00 95.56 83 VAL A O 1
ATOM 635 N N . ALA A 1 84 ? -9.879 3.969 16.439 1.00 95.06 84 ALA A N 1
ATOM 636 C CA . ALA A 1 84 ? -9.735 5.322 16.963 1.00 95.06 84 ALA A CA 1
ATOM 637 C C . ALA A 1 84 ? -9.431 5.289 18.461 1.00 95.06 84 ALA A C 1
ATOM 639 O O . ALA A 1 84 ? -10.195 4.716 19.243 1.00 95.06 84 ALA A O 1
ATOM 640 N N . THR A 1 85 ? -8.350 5.946 18.875 1.00 95.44 85 THR A N 1
ATOM 641 C CA . THR A 1 85 ? -7.948 6.062 20.280 1.00 95.44 85 THR A CA 1
ATOM 642 C C . THR A 1 85 ? -7.871 7.519 20.714 1.00 95.44 85 THR A C 1
ATOM 644 O O . THR A 1 85 ? -7.429 8.398 19.973 1.00 95.44 85 THR A O 1
ATOM 647 N N . CYS A 1 86 ? -8.320 7.793 21.937 1.00 92.69 86 CYS A N 1
ATOM 648 C CA . CYS A 1 86 ? -8.089 9.074 22.592 1.00 92.69 86 CYS A CA 1
ATOM 649 C C . CYS A 1 86 ? -6.608 9.171 22.959 1.00 92.69 86 CYS A C 1
ATOM 651 O O . CYS A 1 86 ? -6.127 8.361 23.745 1.00 92.69 86 CYS A O 1
ATOM 653 N N . THR A 1 87 ? -5.893 10.158 22.427 1.00 88.06 87 THR A N 1
ATOM 654 C CA . THR A 1 87 ? -4.438 10.278 22.603 1.00 88.06 87 THR A CA 1
ATOM 655 C C . THR A 1 87 ? -4.047 10.583 24.052 1.00 88.06 87 THR A C 1
ATOM 657 O O . THR A 1 87 ? -2.973 10.203 24.497 1.00 88.06 87 THR A O 1
ATOM 660 N N . ASP A 1 88 ? -4.919 11.255 24.808 1.00 86.75 88 ASP A N 1
ATOM 661 C CA . ASP A 1 88 ? -4.620 11.666 26.186 1.00 86.75 88 ASP A CA 1
ATOM 662 C C . ASP A 1 88 ? -4.698 10.502 27.189 1.00 86.75 88 ASP A C 1
ATOM 664 O O . ASP A 1 88 ? -4.151 10.585 28.290 1.00 86.75 88 ASP A O 1
ATOM 668 N N . SER A 1 89 ? -5.420 9.434 26.842 1.00 87.44 89 SER A N 1
ATOM 669 C CA . SER A 1 89 ? -5.743 8.331 27.755 1.00 87.44 89 SER A CA 1
ATOM 670 C C . SER A 1 89 ? -5.554 6.943 27.145 1.00 87.44 89 SER A C 1
ATOM 672 O O . SER A 1 89 ? -5.940 5.956 27.774 1.00 87.44 89 SER A O 1
ATOM 674 N N . ASP A 1 90 ? -5.059 6.875 25.906 1.00 84.69 90 ASP A N 1
ATOM 675 C CA . ASP A 1 90 ? -4.965 5.682 25.051 1.00 84.69 90 ASP A CA 1
ATOM 676 C C . ASP A 1 90 ? -6.242 4.827 25.026 1.00 84.69 90 ASP A C 1
ATOM 678 O O . ASP A 1 90 ? -6.227 3.621 24.783 1.00 84.69 90 ASP A O 1
ATOM 682 N N . SER A 1 91 ? -7.386 5.449 25.307 1.00 90.44 91 SER A N 1
ATOM 683 C CA . SER A 1 91 ? -8.650 4.736 25.452 1.00 90.44 91 SER A CA 1
ATOM 684 C C . SER A 1 91 ? -9.276 4.516 24.084 1.00 90.44 91 SER A C 1
ATOM 686 O O . SER A 1 91 ? -9.363 5.454 23.287 1.00 90.44 91 SER A O 1
ATOM 688 N N . LEU A 1 92 ? -9.739 3.291 23.828 1.00 91.38 92 LEU A N 1
ATOM 689 C CA . LEU A 1 92 ? -10.457 2.947 22.606 1.00 91.38 92 LEU A CA 1
ATOM 690 C C . LEU A 1 92 ? -11.774 3.728 22.528 1.00 91.38 92 LEU A C 1
ATOM 692 O O . LEU A 1 92 ? -12.595 3.675 23.444 1.00 91.38 92 LEU A O 1
ATOM 696 N N . VAL A 1 93 ? -11.963 4.450 21.427 1.00 94.06 93 VAL A N 1
ATOM 697 C CA . VAL A 1 93 ? -13.181 5.213 21.120 1.00 94.06 93 VAL A CA 1
ATOM 698 C C . VAL A 1 93 ? -14.028 4.473 20.089 1.00 94.06 93 VAL A C 1
ATOM 700 O O . VAL A 1 93 ? -15.255 4.513 20.157 1.00 94.06 93 VAL A O 1
ATOM 703 N N . TYR A 1 94 ? -13.376 3.803 19.138 1.00 93.00 94 TYR A N 1
ATOM 704 C CA . TYR A 1 94 ? -14.022 3.096 18.038 1.00 93.00 94 TYR A CA 1
ATOM 705 C C . TYR A 1 94 ? -13.113 1.997 17.490 1.00 93.00 94 TYR A C 1
ATOM 707 O O . TYR A 1 94 ? -11.899 2.188 17.407 1.00 93.00 94 TYR A O 1
ATOM 715 N N . GLU A 1 95 ? -13.720 0.888 17.084 1.00 94.19 95 GLU A N 1
ATOM 716 C CA . GLU A 1 95 ? -13.083 -0.218 16.374 1.00 94.19 95 GLU A CA 1
ATOM 717 C C . GLU A 1 95 ? -14.080 -0.780 15.352 1.00 94.19 95 GLU A C 1
ATOM 719 O O . GLU A 1 95 ? -15.248 -0.998 15.682 1.00 94.19 95 GLU A O 1
ATOM 724 N N . ASP A 1 96 ? -13.625 -0.982 14.118 1.00 95.19 96 ASP A N 1
ATOM 725 C CA . ASP A 1 96 ? -14.354 -1.662 13.042 1.00 95.19 96 ASP A CA 1
ATOM 726 C C . ASP A 1 96 ? -13.384 -2.560 12.289 1.00 95.19 96 ASP A C 1
ATOM 728 O O . ASP A 1 96 ? -12.275 -2.142 11.961 1.00 95.19 96 ASP A O 1
ATOM 732 N N . GLU A 1 97 ? -13.805 -3.785 12.003 1.00 92.81 97 GLU A N 1
ATOM 733 C CA . GLU A 1 97 ? -13.042 -4.738 11.207 1.00 92.81 97 GLU A CA 1
ATOM 734 C C . GLU A 1 97 ? -13.959 -5.352 10.154 1.00 92.81 97 GLU A C 1
ATOM 736 O O . GLU A 1 97 ? -15.073 -5.795 10.443 1.00 92.81 97 GLU A O 1
ATOM 741 N N . ARG A 1 98 ? -13.478 -5.385 8.911 1.00 90.38 98 ARG A N 1
ATOM 742 C CA . ARG A 1 98 ? -14.174 -5.987 7.775 1.00 90.38 98 ARG A CA 1
ATOM 743 C C . ARG A 1 98 ? -13.269 -7.008 7.121 1.00 90.38 98 ARG A C 1
ATOM 745 O O . ARG A 1 98 ? -12.131 -6.698 6.774 1.00 90.38 98 ARG A O 1
ATOM 752 N N . LEU A 1 99 ? -13.802 -8.208 6.935 1.00 88.88 99 LEU A N 1
ATOM 753 C CA . LEU A 1 99 ? -13.168 -9.296 6.202 1.00 88.88 99 LEU A CA 1
ATOM 754 C C . LEU A 1 99 ? -13.823 -9.417 4.824 1.00 88.88 99 LEU A C 1
ATOM 756 O O . LEU A 1 99 ? -15.047 -9.340 4.716 1.00 88.88 99 LEU A O 1
ATOM 760 N N . PHE A 1 100 ? -13.016 -9.634 3.788 1.00 84.62 100 PHE A N 1
ATOM 761 C CA . PHE A 1 100 ? -13.488 -9.847 2.421 1.00 84.62 100 PHE A CA 1
ATOM 762 C C . PHE A 1 100 ? -13.291 -11.312 2.028 1.00 84.62 100 PHE A C 1
ATOM 764 O O . PHE A 1 100 ? -12.161 -11.804 1.931 1.00 84.62 100 PHE A O 1
ATOM 771 N N . GLU A 1 101 ? -14.398 -12.025 1.822 1.00 76.81 101 GLU A N 1
ATOM 772 C CA . GLU A 1 101 ? -14.368 -13.426 1.402 1.00 76.81 101 GLU A CA 1
ATOM 773 C C . GLU A 1 101 ? -13.983 -13.549 -0.084 1.00 76.81 101 GLU A C 1
ATOM 775 O O . GLU A 1 101 ? -14.377 -12.705 -0.895 1.00 76.81 101 GLU A O 1
ATOM 780 N N . PRO A 1 102 ? -13.212 -14.584 -0.469 1.00 63.28 102 PRO A N 1
ATOM 781 C CA . PRO A 1 102 ? -12.975 -14.881 -1.876 1.00 63.28 102 PRO A CA 1
ATOM 782 C C . PRO A 1 102 ? -14.307 -15.253 -2.544 1.00 63.28 102 PRO A C 1
ATOM 784 O O . PRO A 1 102 ? -15.016 -16.136 -2.060 1.00 63.28 102 PRO A O 1
ATOM 787 N N . SER A 1 103 ? -14.646 -14.538 -3.618 1.00 61.16 103 SER A N 1
ATOM 788 C CA . SER A 1 103 ? -15.843 -14.783 -4.439 1.00 61.16 103 SER A CA 1
ATOM 789 C C . SER A 1 103 ? -15.670 -15.974 -5.378 1.00 61.16 103 SER A C 1
ATOM 791 O O . SER A 1 103 ? -14.523 -16.216 -5.817 1.00 61.16 103 SER A O 1
#

Foldseek 3Di:
DDDWDKDKDKDWDKDQQDLPLLLVVLQVLCVVPVPVCVVLVQHPVRDDDSVSSVVSVCVVQPPVRCQVCQVSNSMHTQKMKMWMAGPVPRHTPDIDMDGDDDD

pLDDT: mean 88.57, std 7.92, range [54.12, 95.88]

Sequence (103 aa):
MARLAVTVTETRHLVIEDPGLLMHRAWQIARCDPEAAAELGYGEPYIMNERQAFTLVLADCGGDGLDERAEQMGLRVVSTATVATCTDSDSLVYEDERLFEPS

Radius of gyration: 17.45 Å; chains: 1; bounding box: 33×38×45 Å